Protein AF-A0A7R9AAH6-F1 (afdb_monomer)

Foldseek 3Di:
DDPPPDPLVVVQPQQDQDPDVPCRVVSRCVSSVHDPVNDDQDPVNPPDDDDDPDDDDDDDDDPPCPDPVVVVCVPDCNVVVVVVVPPPPDDDDDDDDDDDDDDDDDDDDDDDDDDDD

Radius of gyration: 37.23 Å; Cα contacts (8 Å, |Δi|>4): 30; chains: 1; bounding box: 74×50×92 Å

Structure (mmCIF, N/CA/C/O backbone):
data_AF-A0A7R9AAH6-F1
#
_entry.id   AF-A0A7R9AAH6-F1
#
loop_
_atom_site.group_PDB
_atom_site.id
_atom_site.type_symbol
_atom_site.label_atom_id
_atom_site.label_alt_id
_atom_site.label_comp_id
_atom_site.label_asym_id
_atom_site.label_entity_id
_atom_site.label_seq_id
_atom_site.pdbx_PDB_ins_code
_atom_site.Cartn_x
_atom_site.Cartn_y
_atom_site.Cartn_z
_atom_site.occupancy
_atom_site.B_iso_or_equiv
_atom_site.auth_seq_id
_atom_site.auth_comp_id
_atom_site.auth_asym_id
_atom_site.auth_atom_id
_atom_site.pdbx_PDB_model_num
ATOM 1 N N . MET A 1 1 ? -33.412 -2.850 8.569 1.00 37.19 1 MET A N 1
ATOM 2 C CA . MET A 1 1 ? -32.598 -1.802 9.216 1.00 37.19 1 MET A CA 1
ATOM 3 C C . MET A 1 1 ? -31.833 -1.099 8.112 1.00 37.19 1 MET A C 1
ATOM 5 O O . MET A 1 1 ? -30.999 -1.729 7.477 1.00 37.19 1 MET A O 1
ATOM 9 N N . LEU A 1 2 ? -32.242 0.121 7.768 1.00 39.84 2 LEU A N 1
ATOM 10 C CA . LEU A 1 2 ? -31.672 0.888 6.661 1.00 39.84 2 LEU A CA 1
ATOM 11 C C . LEU A 1 2 ? -30.335 1.466 7.130 1.00 39.84 2 LEU A C 1
ATOM 13 O O . LEU A 1 2 ? -30.324 2.213 8.102 1.00 39.84 2 LEU A O 1
ATOM 17 N N . ARG A 1 3 ? -29.228 1.097 6.475 1.00 55.78 3 ARG A N 1
ATOM 18 C CA . ARG A 1 3 ? -27.948 1.783 6.660 1.00 55.78 3 ARG A CA 1
ATOM 19 C C . ARG A 1 3 ? -28.058 3.154 6.003 1.00 55.78 3 ARG A C 1
ATOM 21 O O . ARG A 1 3 ? -28.153 3.282 4.788 1.00 55.78 3 ARG A O 1
ATOM 28 N N . ASN A 1 4 ? -28.122 4.175 6.834 1.00 46.94 4 ASN A N 1
ATOM 29 C CA . ASN A 1 4 ? -27.943 5.571 6.481 1.00 46.94 4 ASN A CA 1
ATOM 30 C C . ASN A 1 4 ? -26.448 5.807 6.217 1.00 46.94 4 ASN A C 1
ATOM 32 O O . ASN A 1 4 ? -25.714 6.282 7.080 1.00 46.94 4 ASN A O 1
ATOM 36 N N . GLU A 1 5 ? -26.015 5.422 5.016 1.00 56.59 5 GLU A N 1
ATOM 37 C CA . GLU A 1 5 ? -24.658 5.577 4.478 1.00 56.59 5 GLU A CA 1
ATOM 38 C C . GLU A 1 5 ? -24.363 7.071 4.246 1.00 56.59 5 GLU A C 1
ATOM 40 O O . GLU A 1 5 ? -24.481 7.601 3.140 1.00 56.59 5 GLU A O 1
ATOM 45 N N . THR A 1 6 ? -24.043 7.800 5.314 1.00 55.16 6 THR A N 1
ATOM 46 C CA . THR A 1 6 ? -23.583 9.185 5.186 1.00 55.16 6 THR A CA 1
ATOM 47 C C . THR A 1 6 ? -22.125 9.136 4.739 1.00 55.16 6 THR A C 1
ATOM 49 O O . THR A 1 6 ? -21.255 8.725 5.498 1.00 55.16 6 THR A O 1
ATOM 52 N N . SER A 1 7 ? -21.867 9.512 3.486 1.00 55.72 7 SER A N 1
ATOM 53 C CA . SER A 1 7 ? -20.530 9.559 2.880 1.00 55.72 7 SER A CA 1
ATOM 54 C C . SER A 1 7 ? -19.577 10.454 3.693 1.00 55.72 7 SER A C 1
ATOM 56 O O . SER A 1 7 ? -19.675 11.683 3.655 1.00 55.72 7 SER A O 1
ATOM 58 N N . LEU A 1 8 ? -18.646 9.829 4.424 1.00 59.03 8 LEU A N 1
ATOM 59 C CA . LEU A 1 8 ? -17.646 10.467 5.301 1.00 59.03 8 LEU A CA 1
ATOM 60 C C . LEU A 1 8 ? -16.784 11.505 4.555 1.00 59.03 8 LEU A C 1
ATOM 62 O O . LEU A 1 8 ? -16.478 12.573 5.086 1.00 59.03 8 LEU A O 1
ATOM 66 N N . ASN A 1 9 ? -16.512 11.253 3.270 1.00 55.19 9 ASN A N 1
ATOM 67 C CA . ASN A 1 9 ? -15.697 12.119 2.411 1.00 55.19 9 ASN A CA 1
ATOM 68 C C . ASN A 1 9 ? -16.320 13.499 2.149 1.00 55.19 9 ASN A C 1
ATOM 70 O O . ASN A 1 9 ? -15.615 14.442 1.810 1.00 55.19 9 ASN A O 1
ATOM 74 N N . THR A 1 10 ? -17.639 13.648 2.298 1.00 54.41 10 THR A N 1
ATOM 75 C CA . THR A 1 10 ? -18.327 14.927 2.054 1.00 54.41 10 THR A CA 1
ATOM 76 C C . THR A 1 10 ? -18.354 15.814 3.306 1.00 54.41 10 THR A C 1
ATOM 78 O O . THR A 1 10 ? -18.531 17.026 3.197 1.00 54.41 10 THR A O 1
ATOM 81 N N . GLN A 1 11 ? -18.156 15.223 4.490 1.00 57.66 11 GLN A N 1
ATOM 82 C CA . GLN A 1 11 ? -18.147 15.912 5.787 1.00 57.66 11 GLN A CA 1
ATOM 83 C C . GLN A 1 11 ? -16.765 16.501 6.121 1.00 57.66 11 GLN A C 1
ATOM 85 O O . GLN A 1 11 ? -16.674 17.496 6.837 1.00 57.66 11 GLN A O 1
ATOM 90 N N . GLN A 1 12 ? -15.685 15.925 5.583 1.00 64.12 12 GLN A N 1
ATOM 91 C CA . GLN A 1 12 ? -14.307 16.300 5.911 1.00 64.12 12 GLN A CA 1
ATOM 92 C C . GLN A 1 12 ? -13.624 17.006 4.735 1.00 64.12 12 GLN A C 1
ATOM 94 O O . GLN A 1 12 ? -12.749 16.465 4.068 1.00 64.12 12 GLN A O 1
ATOM 99 N N . GLN A 1 13 ? -14.019 18.259 4.497 1.00 64.56 13 GLN A N 1
ATOM 100 C CA . GLN A 1 13 ? -13.503 19.092 3.397 1.00 64.56 13 GLN A CA 1
ATOM 101 C C . GLN A 1 13 ? -12.002 19.445 3.505 1.00 64.56 13 GLN A C 1
ATOM 103 O O . GLN A 1 13 ? -11.449 20.007 2.565 1.00 64.56 13 GLN A O 1
ATOM 108 N N . ASN A 1 14 ? -11.340 19.095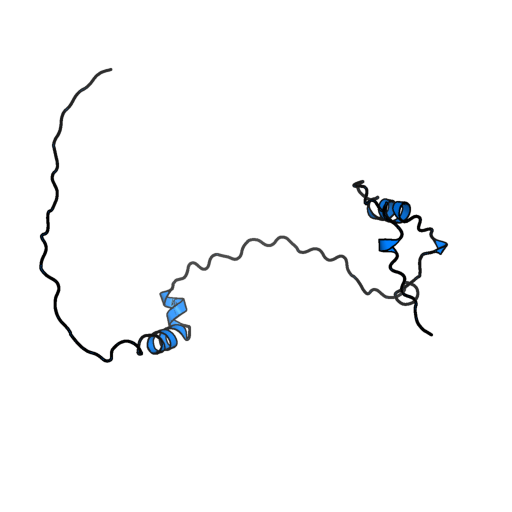 4.616 1.00 72.25 14 ASN A N 1
ATOM 109 C CA . ASN A 1 14 ? -9.943 19.442 4.909 1.00 72.25 14 ASN A CA 1
ATOM 110 C C . ASN A 1 14 ? -8.995 18.228 4.972 1.00 72.25 14 ASN A C 1
ATOM 112 O O . ASN A 1 14 ? -7.849 18.373 5.402 1.00 72.25 14 ASN A O 1
ATOM 116 N N . ALA A 1 15 ? -9.451 17.038 4.566 1.00 79.31 15 ALA A N 1
ATOM 117 C CA . ALA A 1 15 ? -8.592 15.860 4.498 1.00 79.31 15 ALA A CA 1
ATOM 118 C C . ALA A 1 15 ? -7.405 16.123 3.556 1.00 79.31 15 ALA A C 1
ATOM 120 O O . ALA A 1 15 ? -7.585 16.585 2.429 1.00 79.31 15 ALA A O 1
ATOM 121 N N . THR A 1 16 ? -6.188 15.857 4.025 1.00 83.12 16 THR A N 1
ATOM 122 C CA . THR A 1 16 ? -4.949 16.122 3.282 1.00 83.12 16 THR A CA 1
ATOM 123 C C . THR A 1 16 ? -4.064 14.887 3.345 1.00 83.12 16 THR A C 1
ATOM 125 O O . THR A 1 16 ? -3.919 14.287 4.403 1.00 83.12 16 THR A O 1
ATOM 128 N N . MET A 1 17 ? -3.449 14.525 2.221 1.00 88.69 17 MET A N 1
ATOM 129 C CA . MET A 1 17 ? -2.488 13.426 2.139 1.00 88.69 17 MET A CA 1
ATOM 130 C C . MET A 1 17 ? -1.058 14.008 2.127 1.00 88.69 17 MET A C 1
ATOM 132 O O . MET A 1 17 ? -0.629 14.548 1.103 1.00 88.69 17 MET A O 1
ATOM 136 N N . PRO A 1 18 ? -0.328 13.996 3.259 1.00 86.00 18 PRO A N 1
ATOM 137 C CA . PRO A 1 18 ? 1.010 14.569 3.331 1.00 86.00 18 PRO A CA 1
ATOM 138 C C . PRO A 1 18 ? 2.041 13.636 2.686 1.00 86.00 18 PRO A C 1
ATOM 140 O O . PRO A 1 18 ? 2.126 12.458 3.022 1.00 86.00 18 PRO A O 1
ATOM 143 N N . TYR A 1 19 ? 2.890 14.173 1.807 1.00 85.94 19 TYR A N 1
ATOM 144 C CA . TYR A 1 19 ? 3.971 13.406 1.185 1.00 85.94 19 TYR A CA 1
ATOM 145 C C . TYR A 1 19 ? 5.175 13.295 2.130 1.00 85.94 19 TYR A C 1
ATOM 147 O O . TYR A 1 19 ? 6.168 14.017 2.009 1.00 85.94 19 TYR A O 1
ATOM 155 N N . VAL A 1 20 ? 5.056 12.406 3.115 1.00 88.25 20 VAL A N 1
ATOM 156 C CA . VAL A 1 20 ? 6.129 12.044 4.045 1.00 88.25 20 VAL A CA 1
ATOM 157 C C . VAL A 1 20 ? 6.409 10.551 3.878 1.00 88.25 20 VAL A C 1
ATOM 159 O O . VAL A 1 20 ? 5.495 9.742 4.050 1.00 88.25 20 VAL A O 1
ATOM 162 N N . PRO A 1 21 ? 7.650 10.148 3.549 1.00 89.50 21 PRO A N 1
ATOM 163 C CA . PRO A 1 21 ? 7.963 8.748 3.298 1.00 89.50 21 PRO A CA 1
ATOM 164 C C . PRO A 1 21 ? 7.640 7.896 4.530 1.00 89.50 21 PRO A C 1
ATOM 166 O O . PRO A 1 21 ? 8.164 8.143 5.614 1.00 89.50 21 PRO A O 1
ATOM 169 N N . GLY A 1 22 ? 6.774 6.898 4.348 1.00 89.75 22 GLY A N 1
ATOM 170 C CA . GLY A 1 22 ? 6.356 5.970 5.402 1.00 89.75 22 GLY A CA 1
ATOM 171 C C . GLY A 1 22 ? 5.268 6.482 6.352 1.00 89.75 22 GLY A C 1
ATOM 172 O O . GLY A 1 22 ? 4.834 5.708 7.190 1.00 89.75 22 GLY A O 1
ATOM 173 N N . TYR A 1 23 ? 4.810 7.731 6.215 1.00 92.56 23 TYR A N 1
ATOM 174 C CA . TYR A 1 23 ? 3.767 8.323 7.073 1.00 92.56 23 TYR A CA 1
ATOM 175 C C . TYR A 1 23 ? 2.584 8.892 6.281 1.00 92.56 23 TYR A C 1
ATOM 177 O O . TYR A 1 23 ? 1.762 9.624 6.825 1.00 92.56 23 TYR A O 1
ATOM 185 N N . GLU A 1 24 ? 2.500 8.591 4.988 1.00 92.31 24 GLU A N 1
ATOM 186 C CA . GLU A 1 24 ? 1.433 9.088 4.117 1.00 92.31 24 GLU A CA 1
ATOM 187 C C . GLU A 1 24 ? 0.055 8.582 4.572 1.00 92.31 24 GLU A C 1
ATOM 189 O O . GLU A 1 24 ? -0.879 9.371 4.725 1.00 92.31 24 GLU A O 1
ATOM 194 N N . GLU A 1 25 ? -0.044 7.284 4.872 1.00 92.38 25 GLU A N 1
ATOM 195 C CA . GLU A 1 25 ? -1.272 6.639 5.353 1.00 92.38 25 GLU A CA 1
ATOM 196 C C . GLU A 1 25 ? -1.666 7.154 6.746 1.00 92.38 25 GLU A C 1
ATOM 198 O O . GLU A 1 25 ? -2.802 7.580 6.956 1.00 92.38 25 GLU A O 1
ATOM 203 N N . ASP A 1 26 ? -0.709 7.212 7.676 1.00 91.25 26 ASP A N 1
ATOM 204 C CA . ASP A 1 26 ? -0.929 7.738 9.028 1.00 91.25 26 ASP A CA 1
ATOM 205 C C . ASP A 1 26 ? -1.362 9.209 9.007 1.00 91.25 26 ASP A C 1
ATOM 207 O O . ASP A 1 26 ? -2.273 9.612 9.732 1.00 91.25 26 ASP A O 1
ATOM 211 N N . GLY A 1 27 ? -0.725 10.025 8.164 1.00 90.44 27 GLY A N 1
ATOM 212 C CA . GLY A 1 27 ? -1.050 11.438 8.006 1.00 90.44 27 GLY A CA 1
ATOM 213 C C . GLY A 1 27 ? -2.444 11.654 7.420 1.00 90.44 27 GLY A C 1
ATOM 214 O O . GLY A 1 27 ? -3.159 12.557 7.859 1.00 90.44 27 GLY A O 1
ATOM 215 N N . LEU A 1 28 ? -2.864 10.791 6.490 1.00 90.06 28 LEU A N 1
ATOM 216 C CA . LEU A 1 28 ? -4.229 10.789 5.976 1.00 90.06 28 LEU A CA 1
ATOM 217 C C . LEU A 1 28 ? -5.234 10.487 7.095 1.00 90.06 28 LEU A C 1
ATOM 219 O O . LEU A 1 28 ? -6.158 11.275 7.292 1.00 90.06 28 LEU A O 1
ATOM 223 N N . LEU A 1 29 ? -5.041 9.403 7.854 1.00 90.38 29 LEU A N 1
ATOM 224 C CA . LEU A 1 29 ? -5.945 9.016 8.948 1.00 90.38 29 LEU A CA 1
ATOM 225 C C . LEU A 1 29 ? -6.049 10.105 10.027 1.00 90.38 29 LEU A C 1
ATOM 227 O O . LEU A 1 29 ? -7.148 10.411 10.494 1.00 90.38 29 LEU A O 1
ATOM 231 N N . GLN A 1 30 ? -4.928 10.751 10.361 1.00 89.38 30 GLN A N 1
ATOM 232 C CA . GLN A 1 30 ? -4.906 11.897 11.273 1.00 89.38 30 GLN A CA 1
ATOM 233 C C . GLN A 1 30 ? -5.677 13.098 10.711 1.00 89.38 30 GLN A C 1
ATOM 235 O O . GLN A 1 30 ? -6.418 13.743 11.450 1.00 89.38 30 GLN A O 1
ATOM 240 N N . SER A 1 31 ? -5.561 13.386 9.409 1.00 88.50 31 SER A N 1
ATOM 241 C CA . SER A 1 31 ? -6.308 14.482 8.769 1.00 88.50 31 SER A CA 1
ATOM 242 C C . SER A 1 31 ? -7.824 14.248 8.745 1.00 88.50 31 SER A C 1
ATOM 244 O O . SER A 1 31 ? -8.600 15.204 8.737 1.00 88.50 31 SER A O 1
ATOM 246 N N . LEU A 1 32 ? -8.242 12.978 8.779 1.00 88.44 32 LEU A N 1
ATOM 247 C CA . LEU A 1 32 ? -9.637 12.552 8.874 1.00 88.44 32 LEU A CA 1
ATOM 248 C C . LEU A 1 32 ? -10.146 12.527 10.329 1.00 88.44 32 LEU A C 1
ATOM 250 O O . LEU A 1 32 ? -11.285 12.136 10.573 1.00 88.44 32 LEU A O 1
ATOM 254 N N . ASN A 1 33 ? -9.336 12.939 11.314 1.00 87.88 33 ASN A N 1
ATOM 255 C CA . ASN A 1 33 ? -9.662 12.875 12.745 1.00 87.88 33 ASN A CA 1
ATOM 256 C C . ASN A 1 33 ? -10.149 11.482 13.205 1.00 87.88 33 ASN A C 1
ATOM 258 O O . ASN A 1 33 ? -10.980 11.390 14.108 1.00 87.88 33 ASN A O 1
ATOM 262 N N . ILE A 1 34 ? -9.658 10.406 12.580 1.00 89.00 34 ILE A N 1
ATOM 263 C CA . ILE A 1 34 ? -10.008 9.025 12.933 1.00 89.00 34 ILE A CA 1
ATOM 264 C C . ILE A 1 34 ? -9.123 8.585 14.099 1.00 89.00 34 ILE A C 1
ATOM 266 O O . ILE A 1 34 ? -7.898 8.707 14.045 1.00 89.00 34 ILE A O 1
ATOM 270 N N . THR A 1 35 ? -9.734 8.053 15.155 1.00 90.50 35 THR A N 1
ATOM 271 C CA . THR A 1 35 ? -9.014 7.434 16.271 1.00 90.50 35 THR A CA 1
ATOM 272 C C . THR A 1 35 ? -9.052 5.912 16.165 1.00 90.50 35 THR A C 1
ATOM 274 O O . THR A 1 35 ? -9.864 5.341 15.443 1.00 90.50 35 THR A O 1
ATOM 277 N N . TYR A 1 36 ? -8.189 5.221 16.914 1.00 90.19 36 TYR A N 1
ATOM 278 C CA . TYR A 1 36 ? -8.139 3.752 16.900 1.00 90.19 36 TYR A CA 1
ATOM 279 C C . TYR A 1 36 ? -9.483 3.092 17.256 1.00 90.19 36 TYR A C 1
ATOM 281 O O . TYR A 1 36 ? -9.773 1.998 16.792 1.00 90.19 36 TYR A O 1
ATOM 289 N N . GLN A 1 37 ? -10.313 3.765 18.060 1.00 92.44 37 GLN A N 1
ATOM 290 C CA . GLN A 1 37 ? -11.626 3.257 18.467 1.00 92.44 37 GLN A CA 1
ATOM 291 C C . GLN A 1 37 ? -12.674 3.334 17.350 1.00 92.44 37 GLN A C 1
ATOM 293 O O . GLN A 1 37 ? -13.693 2.654 17.429 1.00 92.44 37 GLN A O 1
ATOM 298 N N . ASP A 1 38 ? -12.424 4.142 16.319 1.00 90.88 38 ASP A N 1
ATOM 299 C CA . ASP A 1 38 ? -13.327 4.321 15.182 1.00 90.88 38 ASP A CA 1
ATOM 300 C C . ASP A 1 38 ? -13.054 3.298 14.060 1.00 90.88 38 A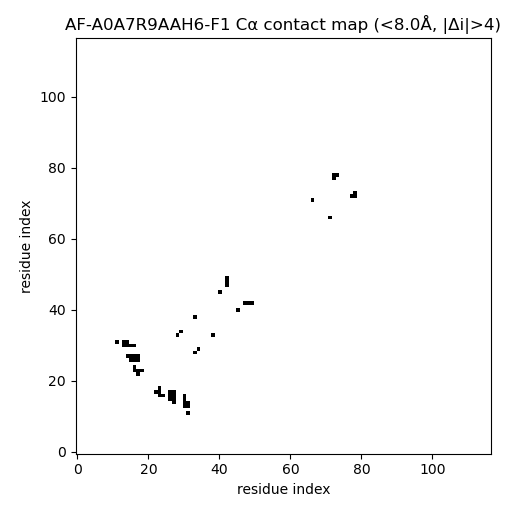SP A C 1
ATOM 302 O O . ASP A 1 38 ? -13.800 3.233 13.083 1.00 90.88 38 ASP A O 1
ATOM 306 N N . ILE A 1 39 ? -11.978 2.507 14.177 1.00 92.62 39 ILE A N 1
ATOM 307 C CA . ILE A 1 39 ? -11.576 1.515 13.175 1.00 92.62 39 ILE A CA 1
ATOM 308 C C . ILE A 1 39 ? -12.407 0.243 13.353 1.00 92.62 39 ILE A C 1
ATOM 310 O O . ILE A 1 39 ? -12.317 -0.443 14.371 1.00 92.62 39 ILE A O 1
ATOM 314 N N . GLU A 1 40 ? -13.174 -0.111 12.325 1.00 94.00 40 GLU A N 1
ATOM 315 C CA . GLU A 1 40 ? -13.924 -1.365 12.281 1.00 94.00 40 GLU A CA 1
ATOM 316 C C . GLU A 1 40 ? -13.021 -2.513 11.784 1.00 94.00 40 GLU A C 1
ATOM 318 O O . GLU A 1 40 ? -12.516 -2.447 10.656 1.00 94.00 40 GLU A O 1
ATOM 323 N N . PRO A 1 41 ? -12.798 -3.577 12.582 1.00 93.50 41 PRO A N 1
ATOM 324 C CA . PRO A 1 41 ? -12.066 -4.744 12.117 1.00 93.50 41 PRO A CA 1
ATOM 325 C C . PRO A 1 41 ? -12.915 -5.513 11.101 1.00 93.50 41 PRO A C 1
ATOM 327 O O . PRO A 1 41 ? -13.953 -6.089 11.416 1.00 93.50 41 PRO A O 1
ATOM 330 N N . LEU A 1 42 ? -12.454 -5.527 9.854 1.00 92.94 42 LEU A N 1
ATOM 331 C CA . LEU A 1 42 ? -13.050 -6.310 8.776 1.00 92.94 42 LEU A CA 1
ATOM 332 C C . LEU A 1 42 ? -12.237 -7.591 8.538 1.00 92.94 42 LEU A C 1
ATOM 334 O O . LEU A 1 42 ? -11.271 -7.885 9.238 1.00 92.94 42 LEU A O 1
ATOM 338 N N . ALA A 1 43 ? -12.632 -8.376 7.537 1.00 93.56 43 ALA A N 1
ATOM 339 C CA . ALA A 1 43 ? -11.957 -9.622 7.171 1.00 93.56 43 ALA A CA 1
ATOM 340 C C . ALA A 1 43 ? -11.920 -10.701 8.265 1.00 93.56 43 ALA A C 1
ATOM 342 O O . ALA A 1 43 ? -10.887 -11.331 8.495 1.00 93.56 43 ALA A O 1
ATOM 343 N N . ASP A 1 44 ? -13.086 -10.933 8.883 1.00 93.31 44 ASP A N 1
ATOM 344 C CA . ASP A 1 44 ? -13.274 -11.871 9.995 1.00 93.31 44 ASP A CA 1
ATOM 345 C C . ASP A 1 44 ? -12.267 -11.583 11.119 1.00 93.31 44 ASP A C 1
ATOM 347 O O . ASP A 1 44 ? -11.354 -12.370 11.357 1.00 93.31 44 ASP A O 1
ATOM 351 N N . ASP A 1 45 ? -12.388 -10.411 11.749 1.00 94.38 45 ASP A N 1
ATOM 352 C CA . ASP A 1 45 ? -11.479 -9.915 12.794 1.00 94.38 45 ASP A CA 1
ATOM 353 C C . ASP A 1 45 ? -9.998 -9.899 12.368 1.00 94.38 45 ASP A C 1
ATOM 355 O O . ASP A 1 45 ? -9.105 -10.305 13.113 1.00 94.38 45 ASP A O 1
ATOM 359 N N . CYS A 1 46 ? -9.728 -9.452 11.137 1.00 94.44 46 CYS A N 1
ATOM 360 C CA . CYS A 1 46 ? -8.392 -9.412 10.535 1.00 94.44 46 CYS A CA 1
ATOM 361 C C . CYS A 1 46 ? -7.691 -10.788 10.455 1.00 94.44 46 CYS A C 1
ATOM 363 O O . CYS A 1 46 ? -6.464 -10.851 10.356 1.00 94.44 46 CYS A O 1
ATOM 365 N N . THR A 1 47 ? -8.443 -11.897 10.486 1.00 97.19 47 THR A N 1
ATOM 366 C CA . THR A 1 47 ? -7.876 -13.258 10.413 1.00 97.19 47 THR A CA 1
ATOM 367 C C . THR A 1 47 ? -7.720 -13.777 8.987 1.00 97.19 47 THR A C 1
ATOM 369 O O . THR A 1 47 ? -6.917 -14.683 8.746 1.00 97.19 47 THR A O 1
ATOM 372 N N . LYS A 1 48 ? -8.465 -13.220 8.025 1.00 96.38 48 LYS A N 1
ATOM 373 C CA . LYS A 1 48 ? -8.406 -13.624 6.614 1.00 96.38 48 LYS A CA 1
ATOM 374 C C . LYS A 1 48 ? -7.722 -12.571 5.750 1.00 96.38 48 LYS A C 1
ATOM 376 O O . LYS A 1 48 ? -7.865 -11.372 5.956 1.00 96.38 48 LYS A O 1
ATOM 381 N N . ILE A 1 49 ? -7.007 -13.043 4.730 1.00 96.12 49 ILE A N 1
ATOM 382 C CA . ILE A 1 49 ? -6.307 -12.195 3.760 1.00 96.12 49 ILE A CA 1
ATOM 383 C C . ILE A 1 49 ? -7.159 -12.096 2.494 1.00 96.12 49 ILE A C 1
ATOM 385 O O . ILE A 1 49 ? -7.374 -13.099 1.814 1.00 96.12 49 ILE A O 1
ATOM 389 N N . TYR A 1 50 ? -7.622 -10.886 2.174 1.00 96.31 50 TYR A N 1
ATOM 390 C CA . TYR A 1 50 ? -8.395 -10.607 0.954 1.00 96.31 50 TYR A CA 1
ATOM 391 C C . TYR A 1 50 ? -7.643 -9.773 -0.087 1.00 96.31 50 TYR A C 1
ATOM 393 O O . TYR A 1 50 ? -8.066 -9.715 -1.239 1.00 96.31 50 TYR A O 1
ATOM 401 N N . VAL A 1 51 ? -6.542 -9.127 0.302 1.00 96.81 51 VAL A N 1
ATOM 402 C CA . VAL A 1 51 ? -5.777 -8.218 -0.559 1.00 96.81 51 VAL A CA 1
ATOM 403 C C . VAL A 1 51 ? -4.291 -8.537 -0.446 1.00 96.81 51 VAL A C 1
ATOM 405 O O . VAL A 1 51 ? -3.790 -8.836 0.637 1.00 96.81 51 VAL A O 1
ATOM 408 N N . TRP A 1 52 ? -3.583 -8.444 -1.572 1.00 96.19 52 TRP A N 1
ATOM 409 C CA . TRP A 1 52 ? -2.136 -8.609 -1.658 1.00 96.19 52 TRP A CA 1
ATOM 410 C C . TRP A 1 52 ? -1.507 -7.370 -2.280 1.00 96.19 52 TRP A C 1
ATOM 412 O O . TRP A 1 52 ? -1.965 -6.880 -3.311 1.00 96.19 52 TRP A O 1
ATOM 422 N N . HIS A 1 53 ? -0.402 -6.912 -1.700 1.00 96.31 53 HIS A N 1
ATOM 423 C CA . HIS A 1 53 ? 0.422 -5.873 -2.301 1.00 96.31 53 HIS A CA 1
ATOM 424 C C . HIS A 1 53 ? 1.374 -6.497 -3.338 1.00 96.31 53 HIS A C 1
ATOM 426 O O . HIS A 1 53 ? 2.539 -6.785 -3.058 1.00 96.31 53 HIS A O 1
ATOM 432 N N . THR A 1 54 ? 0.873 -6.756 -4.546 1.00 96.31 54 THR A N 1
ATOM 433 C CA . THR A 1 54 ? 1.674 -7.331 -5.638 1.00 96.31 54 THR A CA 1
ATOM 434 C C . THR A 1 54 ? 2.428 -6.257 -6.411 1.00 96.31 54 THR A C 1
ATOM 436 O O . THR A 1 54 ? 1.889 -5.188 -6.689 1.00 96.31 54 THR A O 1
ATOM 439 N N . ARG A 1 55 ? 3.654 -6.563 -6.836 1.00 96.12 55 ARG A N 1
ATOM 440 C CA . ARG A 1 55 ? 4.450 -5.705 -7.717 1.00 96.12 55 ARG A CA 1
ATOM 441 C C . ARG A 1 55 ? 4.766 -6.448 -9.008 1.00 96.12 55 ARG A C 1
ATOM 443 O O . ARG A 1 55 ? 5.257 -7.570 -8.962 1.00 96.12 55 ARG A O 1
ATOM 450 N N . THR A 1 56 ? 4.540 -5.801 -10.145 1.00 94.75 56 THR A N 1
ATOM 451 C CA . THR A 1 56 ? 4.957 -6.329 -11.448 1.00 94.75 56 THR A CA 1
ATOM 452 C C . THR A 1 56 ? 6.463 -6.172 -11.623 1.00 94.75 56 THR A C 1
ATOM 454 O O . THR A 1 56 ? 7.028 -5.107 -11.349 1.00 94.75 56 THR A O 1
ATOM 457 N N . GLU A 1 57 ? 7.120 -7.221 -12.104 1.00 94.12 57 GLU A N 1
ATOM 458 C CA . GLU A 1 57 ? 8.529 -7.152 -12.474 1.00 94.12 57 GLU A CA 1
ATOM 459 C C . GLU A 1 57 ? 8.713 -6.452 -13.821 1.00 94.12 57 GLU A C 1
ATOM 461 O O . GLU A 1 57 ? 7.910 -6.584 -14.747 1.00 94.12 57 GLU A O 1
ATOM 466 N N . LYS A 1 58 ? 9.799 -5.687 -13.945 1.00 93.62 58 LYS A N 1
ATOM 467 C CA . LYS A 1 58 ? 10.138 -5.030 -15.205 1.00 93.62 58 LYS A CA 1
ATOM 468 C C . LYS A 1 58 ? 10.689 -6.072 -16.177 1.00 93.62 58 LYS A C 1
ATOM 470 O O . LYS A 1 58 ? 11.843 -6.473 -16.059 1.00 93.62 58 LYS A O 1
ATOM 475 N N . VAL A 1 59 ? 9.881 -6.455 -17.160 1.00 92.25 59 VAL A N 1
ATOM 476 C CA . VAL A 1 59 ? 10.307 -7.329 -18.260 1.00 92.25 59 VAL A CA 1
ATOM 477 C C . VAL A 1 59 ? 10.905 -6.516 -19.416 1.00 92.25 59 VAL A C 1
ATOM 479 O O . VAL A 1 59 ? 10.497 -5.369 -19.638 1.00 92.25 59 VAL A O 1
ATOM 482 N N . PRO A 1 60 ? 11.892 -7.062 -20.153 1.00 89.12 60 PRO A N 1
ATOM 483 C CA . PRO A 1 60 ? 12.364 -6.441 -21.385 1.00 89.12 60 PRO A CA 1
ATOM 484 C C . PRO A 1 60 ? 11.222 -6.356 -22.413 1.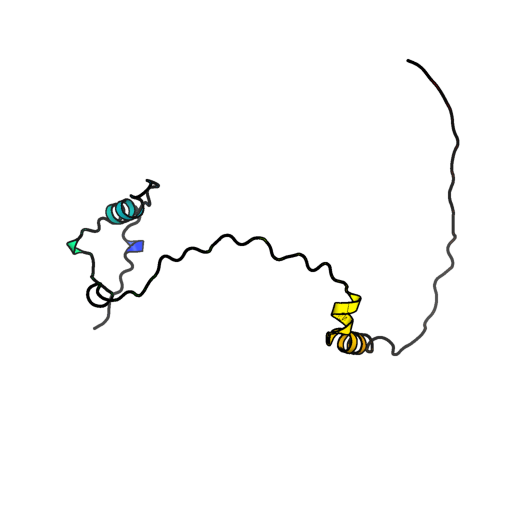00 89.12 60 PRO A C 1
ATOM 486 O O . PRO A 1 60 ? 10.279 -7.149 -22.355 1.00 89.12 60 PRO A O 1
ATOM 489 N N . PRO A 1 61 ? 11.287 -5.402 -23.360 1.00 85.88 61 PRO A N 1
ATOM 490 C CA . PRO A 1 61 ? 10.288 -5.306 -24.415 1.00 85.88 61 PRO A CA 1
ATOM 491 C C . PRO A 1 61 ? 10.234 -6.611 -25.213 1.00 85.88 61 PRO A C 1
ATOM 493 O O . PRO A 1 61 ? 11.257 -7.280 -25.389 1.00 85.88 61 PRO A O 1
ATOM 496 N N . ALA A 1 62 ? 9.044 -6.949 -25.713 1.00 84.00 62 ALA A N 1
ATOM 497 C CA . ALA A 1 62 ? 8.871 -8.112 -26.571 1.00 84.00 62 ALA A CA 1
ATOM 498 C C . ALA A 1 62 ? 9.873 -8.057 -27.740 1.00 84.00 62 ALA A C 1
ATOM 500 O O . ALA A 1 62 ? 10.101 -6.972 -28.298 1.00 84.00 62 ALA A O 1
ATOM 501 N N . PRO A 1 63 ? 10.489 -9.195 -28.113 1.00 82.94 63 PRO A N 1
ATOM 502 C CA . PRO A 1 63 ? 11.357 -9.232 -29.275 1.00 82.94 63 PRO A CA 1
ATOM 503 C C . PRO A 1 63 ? 10.568 -8.729 -30.481 1.00 82.94 63 PRO A C 1
ATOM 505 O O . PRO A 1 63 ? 9.428 -9.138 -30.713 1.00 82.94 63 PRO A O 1
ATOM 508 N N . ARG A 1 64 ? 11.168 -7.816 -31.248 1.00 77.50 64 ARG A N 1
ATOM 509 C CA . ARG A 1 64 ? 10.592 -7.416 -32.530 1.00 77.50 64 ARG A CA 1
ATOM 510 C C . ARG A 1 64 ? 10.570 -8.664 -33.398 1.00 77.50 64 ARG A C 1
ATOM 512 O O . ARG A 1 64 ? 11.630 -9.219 -33.680 1.00 77.50 64 ARG A O 1
ATOM 519 N N . ILE A 1 65 ? 9.382 -9.106 -33.800 1.00 74.88 65 ILE A N 1
ATOM 520 C CA . ILE A 1 65 ? 9.262 -10.098 -34.863 1.00 74.88 65 ILE A CA 1
ATOM 521 C C . ILE A 1 65 ? 9.846 -9.408 -36.095 1.00 74.88 65 ILE A C 1
ATOM 523 O O . ILE A 1 65 ? 9.232 -8.496 -36.645 1.00 74.88 65 ILE A O 1
ATOM 527 N N . HIS A 1 66 ? 11.073 -9.766 -36.475 1.00 63.25 66 HIS A N 1
ATOM 528 C CA . HIS A 1 66 ? 11.567 -9.451 -37.805 1.00 63.25 66 HIS A CA 1
ATOM 529 C C . HIS A 1 66 ? 10.766 -10.369 -38.717 1.00 63.25 66 HIS A C 1
ATOM 531 O O . HIS A 1 66 ? 11.058 -11.554 -38.842 1.00 63.25 66 HIS A O 1
ATOM 537 N N . THR A 1 67 ? 9.631 -9.868 -39.184 1.00 60.88 67 THR A N 1
ATOM 538 C CA . THR A 1 67 ? 8.696 -10.640 -39.980 1.00 60.88 67 THR A CA 1
ATOM 539 C C . THR A 1 67 ? 9.386 -10.990 -41.285 1.00 60.88 67 THR A C 1
ATOM 541 O O . THR A 1 67 ? 9.491 -10.166 -42.193 1.00 60.88 67 THR A O 1
ATOM 544 N N . ASP A 1 68 ? 9.800 -12.246 -41.402 1.00 67.12 68 ASP A N 1
ATOM 545 C CA . ASP A 1 68 ? 9.721 -12.944 -42.674 1.00 67.12 68 ASP A CA 1
ATOM 546 C C . ASP A 1 68 ? 8.229 -12.987 -43.019 1.00 67.12 68 ASP A C 1
ATOM 548 O O . ASP A 1 68 ? 7.535 -13.959 -42.713 1.00 67.12 68 ASP A O 1
ATOM 552 N N . TYR A 1 69 ? 7.707 -11.873 -43.546 1.00 64.81 69 TYR A N 1
ATOM 553 C CA . TYR A 1 69 ? 6.293 -11.715 -43.877 1.00 64.81 69 TYR A CA 1
ATOM 554 C C . TYR A 1 69 ? 5.828 -12.906 -44.716 1.00 64.81 69 TYR A C 1
ATOM 556 O O . TYR A 1 69 ? 4.798 -13.489 -44.421 1.00 64.81 69 TYR A O 1
ATOM 564 N N . GLU A 1 70 ? 6.669 -13.368 -45.639 1.00 66.31 70 GLU A N 1
ATOM 565 C CA . GLU A 1 70 ? 6.461 -14.574 -46.443 1.00 66.31 70 GLU A CA 1
ATOM 566 C C . GLU A 1 70 ? 6.177 -15.837 -45.614 1.00 66.31 70 GLU A C 1
ATOM 568 O O . GLU A 1 70 ? 5.245 -16.582 -45.909 1.00 66.31 70 GLU A O 1
ATOM 573 N N . ASN A 1 71 ? 6.935 -16.082 -44.541 1.00 68.44 71 ASN A N 1
ATOM 574 C CA . ASN A 1 71 ? 6.740 -17.263 -43.698 1.00 68.44 71 ASN A CA 1
ATOM 575 C C . ASN A 1 71 ? 5.481 -17.139 -42.831 1.00 68.44 71 ASN A C 1
ATOM 577 O O . ASN A 1 71 ? 4.789 -18.137 -42.641 1.00 68.44 71 ASN A O 1
ATOM 581 N N . LEU A 1 72 ? 5.177 -15.931 -42.343 1.00 66.94 72 LEU A N 1
ATOM 582 C CA . LEU A 1 72 ? 4.011 -15.648 -41.497 1.00 66.94 72 LEU A CA 1
ATOM 583 C C . LEU A 1 72 ? 2.694 -15.626 -42.295 1.00 66.94 72 LEU A C 1
ATOM 585 O O . LEU A 1 72 ? 1.637 -16.020 -41.806 1.00 66.94 72 LEU A O 1
ATOM 589 N N . LEU A 1 73 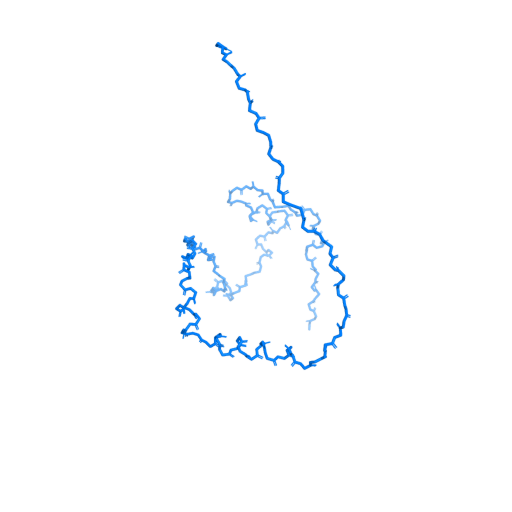? 2.756 -15.182 -43.548 1.00 67.12 73 LEU A N 1
ATOM 590 C CA . LEU A 1 73 ? 1.650 -15.250 -44.495 1.00 67.12 73 LEU A CA 1
ATOM 591 C C . LEU A 1 73 ? 1.404 -16.708 -44.883 1.00 67.12 73 LEU A C 1
ATOM 593 O O . LEU A 1 73 ? 0.284 -17.192 -44.781 1.00 67.12 73 LEU A O 1
ATOM 597 N N . ARG A 1 74 ? 2.457 -17.454 -45.231 1.00 68.44 74 ARG A N 1
ATOM 598 C CA . ARG A 1 74 ? 2.334 -18.839 -45.705 1.00 68.44 74 ARG A CA 1
ATOM 599 C C . ARG A 1 74 ? 1.842 -19.828 -44.647 1.00 68.44 74 ARG A C 1
ATOM 601 O O . ARG A 1 74 ? 1.239 -20.835 -45.009 1.00 68.44 74 ARG A O 1
ATOM 608 N N . ASN A 1 75 ? 2.117 -19.583 -43.367 1.00 73.50 75 ASN A N 1
ATOM 609 C CA . ASN A 1 75 ? 1.681 -20.453 -42.270 1.00 73.50 75 ASN A CA 1
ATOM 610 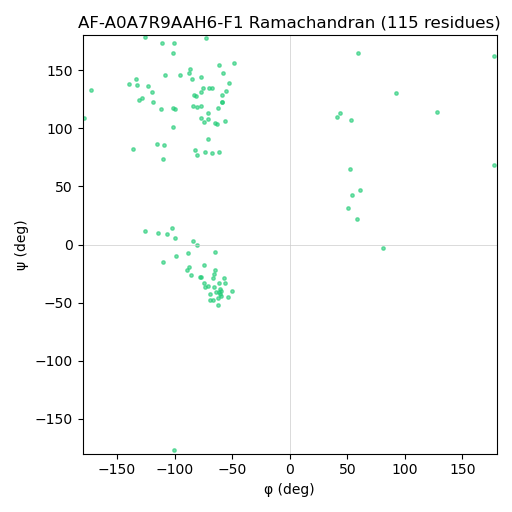C C . ASN A 1 75 ? 0.425 -19.952 -41.539 1.00 73.50 75 ASN A C 1
ATOM 612 O O . ASN A 1 75 ? 0.019 -2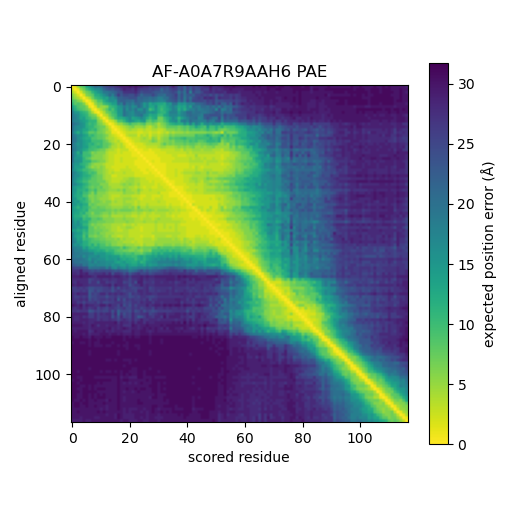0.563 -40.549 1.00 73.50 75 ASN A O 1
ATOM 616 N N . SER A 1 76 ? -0.196 -18.876 -42.023 1.00 75.69 76 SER A N 1
ATOM 617 C CA . SER A 1 76 ? -1.467 -18.380 -41.510 1.00 75.69 76 SER A CA 1
ATOM 618 C C . SER A 1 76 ? -2.587 -18.577 -42.529 1.00 75.69 76 SER A C 1
ATOM 620 O O . SER A 1 76 ? -2.394 -18.989 -43.670 1.00 75.69 76 SER A O 1
ATOM 622 N N . ASN A 1 77 ? -3.801 -18.283 -42.091 1.00 78.50 77 ASN A N 1
ATOM 623 C CA . ASN A 1 77 ? -4.994 -18.221 -42.924 1.00 78.50 77 ASN A CA 1
ATOM 624 C C . ASN A 1 77 ? -5.121 -16.893 -43.696 1.00 78.50 77 ASN A C 1
ATOM 626 O O . ASN A 1 77 ? -6.086 -16.721 -44.439 1.00 78.50 77 ASN A O 1
ATOM 630 N N . LEU A 1 78 ? -4.181 -15.956 -43.532 1.00 79.62 78 LEU A N 1
ATOM 631 C CA . LEU A 1 78 ? -4.256 -14.627 -44.140 1.00 79.62 78 LEU A CA 1
ATOM 632 C C . LEU A 1 78 ? -4.290 -14.644 -45.683 1.00 79.62 78 LEU A C 1
ATOM 634 O O . LEU A 1 78 ? -5.112 -13.914 -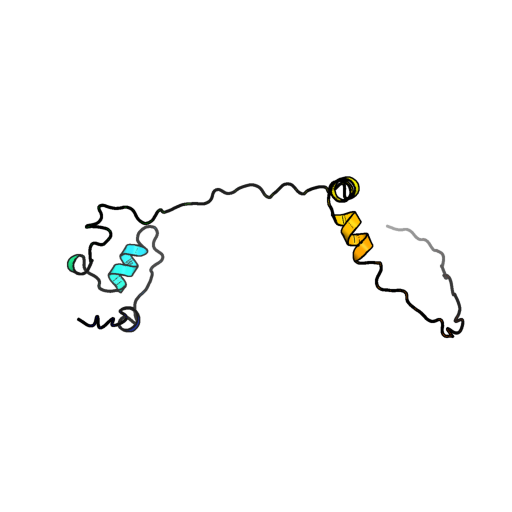46.229 1.00 79.62 78 LEU A O 1
ATOM 638 N N . PRO A 1 79 ? -3.518 -15.490 -46.403 1.00 77.19 79 PRO A N 1
ATOM 639 C CA . PRO A 1 79 ? -3.552 -15.519 -47.872 1.00 77.19 79 PRO A CA 1
ATOM 640 C C . PRO A 1 79 ? -4.929 -15.889 -48.438 1.00 77.19 79 PRO A C 1
ATOM 642 O O . PRO A 1 79 ? -5.347 -15.415 -49.495 1.00 77.19 79 PRO A O 1
ATOM 645 N N . PHE A 1 80 ? -5.660 -16.740 -47.714 1.00 79.25 80 PHE A N 1
ATOM 646 C CA . PHE A 1 80 ? -7.016 -17.129 -48.087 1.00 79.25 80 PHE A CA 1
ATOM 647 C C . PHE A 1 80 ? -7.993 -15.958 -47.920 1.00 79.25 80 PHE A C 1
ATOM 649 O O . PHE A 1 80 ? -8.814 -15.698 -48.796 1.00 79.25 80 PHE A O 1
ATOM 656 N N . LEU A 1 81 ? -7.864 -15.215 -46.819 1.00 75.62 81 LEU A N 1
ATOM 657 C CA . LEU A 1 81 ? -8.703 -14.052 -46.537 1.00 75.62 81 LEU A CA 1
ATOM 658 C C . LEU A 1 81 ? -8.390 -12.870 -47.461 1.00 75.62 81 LEU A C 1
ATOM 660 O O . LEU A 1 81 ? -9.312 -12.173 -47.864 1.00 75.62 81 LEU A O 1
ATOM 664 N N . GLU A 1 82 ? -7.126 -12.674 -47.838 1.00 72.56 82 GLU A N 1
ATOM 665 C CA . GLU A 1 82 ? -6.707 -11.660 -48.812 1.00 72.56 82 GLU A CA 1
ATOM 666 C C . GLU A 1 82 ? -7.389 -11.889 -50.167 1.00 72.56 82 GLU A C 1
ATOM 668 O O . GLU A 1 82 ? -7.978 -10.975 -50.734 1.00 72.56 82 GLU A O 1
ATOM 673 N N . THR A 1 83 ? -7.435 -13.140 -50.630 1.00 73.25 83 THR A N 1
ATOM 674 C CA . THR A 1 83 ? -8.149 -13.497 -51.868 1.00 73.25 83 THR A CA 1
ATOM 675 C C . THR A 1 83 ? -9.646 -13.182 -51.777 1.00 73.25 83 THR A C 1
ATOM 677 O O . THR A 1 83 ? -10.247 -12.731 -52.747 1.00 73.25 83 THR A O 1
ATOM 680 N N . GLN A 1 84 ? -10.256 -13.400 -50.611 1.00 75.88 84 GLN A N 1
ATOM 681 C CA . GLN A 1 84 ? -11.686 -13.178 -50.406 1.00 75.88 84 GLN A CA 1
ATOM 682 C C . GLN A 1 84 ? -12.049 -11.696 -50.231 1.00 75.88 84 GLN A C 1
ATOM 684 O O . GLN A 1 84 ? -13.148 -11.294 -50.595 1.00 75.88 84 GLN A O 1
ATOM 689 N N . LEU A 1 85 ? -11.123 -10.885 -49.714 1.00 77.00 85 LEU A N 1
ATOM 690 C CA . LEU A 1 85 ? -11.269 -9.435 -49.570 1.00 77.00 85 LEU A CA 1
ATOM 691 C C . LEU A 1 85 ? -11.077 -8.675 -50.893 1.00 77.00 85 LEU A C 1
ATOM 693 O O . LEU A 1 85 ? -11.657 -7.609 -51.054 1.00 77.00 85 LEU A O 1
ATOM 697 N N . PHE A 1 86 ? -10.289 -9.203 -51.836 1.00 67.31 86 PHE A N 1
ATOM 698 C CA . PHE A 1 86 ? -9.930 -8.514 -53.087 1.00 67.31 86 PHE A CA 1
ATOM 699 C C . PHE A 1 86 ? -10.700 -8.986 -54.337 1.00 67.31 86 PHE A C 1
ATOM 701 O O . PHE A 1 86 ? -10.309 -8.655 -55.455 1.00 67.31 86 PHE A O 1
ATOM 708 N N . LEU A 1 87 ? -11.801 -9.730 -54.178 1.00 63.72 87 LEU A N 1
ATOM 709 C CA . LEU A 1 87 ? -12.645 -10.200 -55.292 1.00 63.72 87 LEU A CA 1
ATOM 710 C C . LEU A 1 87 ? -14.000 -9.481 -55.434 1.00 63.72 87 LEU A C 1
ATOM 712 O O . LEU A 1 87 ? -14.804 -9.902 -56.261 1.00 63.72 87 LEU A O 1
ATOM 716 N N . GLU A 1 88 ? -14.261 -8.396 -54.695 1.00 62.34 88 GLU A N 1
ATOM 717 C CA . GLU A 1 88 ? -15.523 -7.636 -54.828 1.00 62.34 88 GLU A CA 1
ATOM 718 C C . GLU A 1 88 ? -15.445 -6.371 -55.699 1.00 62.34 88 GLU A C 1
ATOM 720 O O . GLU A 1 88 ? -16.485 -5.862 -56.107 1.00 62.34 88 GLU A O 1
ATOM 725 N N . ASP A 1 89 ? -14.261 -5.914 -56.107 1.00 63.84 89 ASP A N 1
ATOM 726 C CA . ASP A 1 89 ? -14.140 -4.765 -57.010 1.00 63.84 89 ASP A CA 1
ATOM 727 C C . ASP A 1 89 ? -13.681 -5.225 -58.397 1.00 63.84 89 ASP A C 1
ATOM 729 O O . ASP A 1 89 ? -12.481 -5.233 -58.655 1.00 63.84 89 ASP A O 1
ATOM 733 N N . LEU A 1 90 ? -14.609 -5.633 -59.276 1.00 61.59 90 LEU A N 1
ATOM 734 C CA . LEU A 1 90 ? -14.534 -5.456 -60.745 1.00 61.59 90 LEU A CA 1
ATOM 735 C C . LEU A 1 90 ? -15.741 -6.098 -61.470 1.00 61.59 90 LEU A C 1
ATOM 737 O O . LEU A 1 90 ? -15.595 -7.027 -62.261 1.00 61.59 90 LEU A O 1
ATOM 741 N N . GLU A 1 91 ? -16.938 -5.532 -61.297 1.00 51.59 91 GLU A N 1
ATOM 742 C CA . GLU A 1 91 ? -17.978 -5.572 -62.340 1.00 51.59 91 GLU A CA 1
ATOM 743 C C . GLU A 1 91 ? -18.284 -4.147 -62.845 1.00 51.59 91 GLU A C 1
ATOM 745 O O . GLU A 1 91 ? -19.212 -3.500 -62.379 1.00 51.59 91 GLU A O 1
ATOM 750 N N . ALA A 1 92 ? -17.471 -3.724 -63.834 1.00 54.78 92 ALA A N 1
ATOM 751 C CA . ALA A 1 92 ? -17.754 -2.849 -64.999 1.00 54.78 92 ALA A CA 1
ATOM 752 C C . ALA A 1 92 ? -18.285 -1.397 -64.794 1.00 54.78 92 ALA A C 1
ATOM 754 O O . ALA A 1 92 ? -18.796 -1.078 -63.729 1.00 54.78 92 ALA A O 1
ATOM 755 N N . PRO A 1 93 ? -18.264 -0.494 -65.814 1.00 50.62 93 PRO A N 1
ATOM 756 C CA . PRO A 1 93 ? -17.791 -0.596 -67.209 1.00 50.62 93 PRO A CA 1
ATOM 757 C C . PRO A 1 93 ? -16.766 0.501 -67.623 1.00 50.62 93 PRO A C 1
ATOM 759 O O . PRO A 1 93 ? -16.426 1.376 -66.827 1.00 50.62 93 PRO A O 1
ATOM 762 N N . PRO A 1 94 ? -16.251 0.461 -68.873 1.00 59.84 94 PRO A N 1
ATOM 763 C CA . PRO A 1 94 ? -15.299 1.439 -69.389 1.00 59.84 94 PRO A CA 1
ATOM 764 C C . PRO A 1 94 ? -16.027 2.704 -69.851 1.00 59.84 94 PRO A C 1
ATOM 766 O O . PRO A 1 94 ? -16.931 2.613 -70.678 1.00 59.84 94 PRO A O 1
ATOM 769 N N . ASP A 1 95 ? -15.601 3.875 -69.379 1.00 41.84 95 ASP A N 1
ATOM 770 C CA . ASP A 1 95 ? -15.966 5.126 -70.039 1.00 41.84 95 ASP A CA 1
ATOM 771 C C . ASP A 1 95 ? 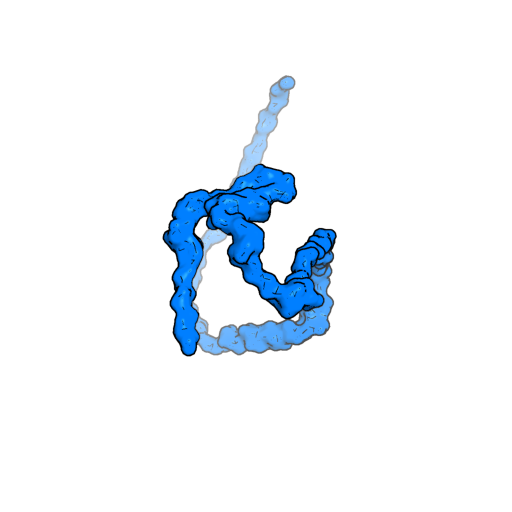-14.791 6.111 -70.091 1.00 41.84 95 ASP A C 1
ATOM 773 O O . ASP A 1 95 ? -13.972 6.241 -69.178 1.00 41.84 95 ASP A O 1
ATOM 777 N N . GLU A 1 96 ? -14.709 6.713 -71.264 1.00 42.81 96 GLU A N 1
ATOM 778 C CA . GLU A 1 96 ? -13.793 7.709 -71.795 1.00 42.81 96 GLU A CA 1
ATOM 779 C C . GLU A 1 96 ? -13.616 8.896 -70.820 1.00 42.81 96 GLU A C 1
ATOM 781 O O . GLU A 1 96 ? -14.491 9.217 -70.034 1.00 42.81 96 GLU A O 1
ATOM 786 N N . SER A 1 97 ? -12.570 9.714 -70.772 1.00 42.22 97 SER A N 1
ATOM 787 C CA . SER A 1 97 ? -11.516 10.114 -71.693 1.00 42.22 97 SER A CA 1
ATOM 788 C C . SER A 1 97 ? -10.539 10.958 -70.857 1.00 42.22 97 SER A C 1
ATOM 790 O O . SER A 1 97 ? -10.951 11.868 -70.139 1.00 42.22 97 SER A O 1
ATOM 792 N N . VAL A 1 98 ? -9.232 10.705 -70.948 1.00 42.19 98 VAL A N 1
ATOM 793 C CA . VAL A 1 98 ? -8.214 11.612 -70.385 1.00 42.19 98 VAL A CA 1
ATOM 794 C C . VAL A 1 98 ? -7.444 12.249 -71.543 1.00 42.19 98 VAL A C 1
ATOM 796 O O . VAL A 1 98 ? -6.777 11.527 -72.293 1.00 42.19 98 VAL A O 1
ATOM 799 N N . PRO A 1 99 ? -7.497 13.582 -71.733 1.00 39.25 99 PRO A N 1
ATOM 800 C CA . PRO A 1 99 ? -6.678 14.239 -72.738 1.00 39.25 99 PRO A CA 1
ATOM 801 C C . PRO A 1 99 ? -5.197 14.221 -72.334 1.00 39.25 99 PRO A C 1
ATOM 803 O O . PRO A 1 99 ? -4.810 14.516 -71.204 1.00 39.25 99 PRO A O 1
ATOM 806 N N . LYS A 1 100 ? -4.357 13.871 -73.314 1.00 40.19 100 LYS A N 1
ATOM 807 C CA . LYS A 1 100 ? -2.891 13.874 -73.253 1.00 40.19 100 LYS A CA 1
ATOM 808 C C . LYS A 1 100 ? -2.361 15.277 -72.926 1.00 40.19 100 LYS A C 1
ATOM 810 O O . LYS A 1 100 ? -2.568 16.204 -73.702 1.00 40.19 100 LYS A O 1
ATOM 815 N N . GLY A 1 101 ? -1.584 15.394 -71.848 1.00 36.66 101 GLY A N 1
ATOM 816 C CA . GLY A 1 101 ? -0.899 16.626 -71.441 1.00 36.66 101 GLY A CA 1
ATOM 817 C C . GLY A 1 101 ? 0.552 16.384 -71.014 1.00 36.66 101 GLY A C 1
ATOM 818 O O . GLY A 1 101 ? 0.837 16.234 -69.839 1.00 36.66 101 GLY A O 1
ATOM 819 N N . GLN A 1 102 ? 1.432 16.303 -72.015 1.00 42.53 102 GLN A N 1
ATOM 820 C CA . GLN A 1 102 ? 2.855 16.691 -72.058 1.00 42.53 102 GLN A CA 1
ATOM 821 C C . GLN A 1 102 ? 3.803 16.351 -70.885 1.00 42.53 102 GLN A C 1
ATOM 823 O O . GLN A 1 102 ? 3.810 16.962 -69.822 1.00 42.53 102 GLN A O 1
ATOM 828 N N . LYS A 1 103 ? 4.751 15.455 -71.195 1.00 45.47 103 LYS A N 1
ATOM 829 C CA . LYS A 1 103 ? 6.023 15.268 -70.487 1.00 45.47 103 LYS A CA 1
ATOM 830 C C . LYS A 1 103 ? 6.921 16.498 -70.679 1.00 45.47 103 LYS A C 1
ATOM 832 O O . LYS A 1 103 ? 7.143 16.891 -71.822 1.00 45.47 103 LYS A O 1
ATOM 837 N N . GLN A 1 104 ? 7.551 16.991 -69.614 1.00 39.53 104 GLN A N 1
ATOM 838 C CA . GLN A 1 104 ? 8.847 17.670 -69.713 1.00 39.53 104 GLN A CA 1
ATOM 839 C C . GLN A 1 104 ? 9.812 17.100 -68.669 1.00 39.53 104 GLN A C 1
ATOM 841 O O . GLN A 1 104 ? 9.509 17.019 -67.483 1.00 39.53 104 GLN A O 1
ATOM 846 N N . ALA A 1 105 ? 10.954 16.643 -69.177 1.00 44.19 105 ALA A N 1
ATOM 847 C CA . ALA A 1 105 ? 12.108 16.128 -68.451 1.00 44.19 105 ALA A CA 1
ATOM 848 C C . ALA A 1 105 ? 13.199 17.238 -68.377 1.00 44.19 105 ALA A C 1
ATOM 850 O O . ALA A 1 105 ? 13.019 18.303 -68.966 1.00 44.19 105 ALA A O 1
ATOM 851 N N . PRO A 1 106 ? 14.304 17.032 -67.637 1.00 44.03 106 PRO A N 1
ATOM 852 C CA . PRO A 1 106 ? 14.926 18.031 -66.761 1.00 44.03 106 PRO A CA 1
ATOM 853 C C . PRO A 1 106 ? 15.932 18.979 -67.430 1.00 44.03 106 PRO A C 1
ATOM 855 O O . PRO A 1 106 ? 16.684 18.583 -68.319 1.00 44.03 106 PRO A O 1
ATOM 858 N N . ALA A 1 107 ? 16.049 20.199 -66.892 1.00 45.28 107 ALA A N 1
ATOM 859 C CA . ALA A 1 107 ? 17.145 21.119 -67.189 1.00 45.28 107 ALA A CA 1
ATOM 860 C C . ALA A 1 107 ? 18.184 21.123 -66.050 1.00 45.28 107 ALA A C 1
ATOM 862 O O . ALA A 1 107 ? 17.894 21.492 -64.914 1.00 45.28 107 ALA A O 1
ATOM 863 N N . LYS A 1 108 ? 19.412 20.716 -66.383 1.00 50.22 108 LYS A N 1
ATOM 864 C CA . LYS A 1 108 ? 20.641 20.880 -65.592 1.00 50.22 108 LYS A CA 1
ATOM 865 C C . LYS A 1 108 ? 21.371 22.147 -66.059 1.00 50.22 108 LYS A C 1
ATOM 867 O O . LYS A 1 108 ? 21.421 22.386 -67.262 1.00 50.22 108 LYS A O 1
ATOM 872 N N . PRO A 1 109 ? 22.038 22.875 -65.155 1.00 46.41 109 PRO A N 1
ATOM 873 C CA . PRO A 1 109 ? 23.325 23.511 -65.483 1.00 46.41 109 PRO A CA 1
ATOM 874 C C . PRO A 1 109 ? 24.386 23.135 -64.413 1.00 46.41 109 PRO A C 1
ATOM 876 O O . PRO A 1 109 ? 24.082 23.102 -63.228 1.00 46.41 109 PRO A O 1
ATOM 879 N N . ALA A 1 110 ? 25.577 22.584 -64.716 1.00 39.88 110 ALA A N 1
ATOM 880 C CA . ALA A 1 110 ? 26.798 23.251 -65.220 1.00 39.88 110 ALA A CA 1
ATOM 881 C C . ALA A 1 110 ? 27.033 24.597 -64.497 1.00 39.88 110 ALA A C 1
ATOM 883 O O . ALA A 1 110 ? 26.246 25.506 -64.686 1.00 39.88 110 ALA A O 1
ATOM 884 N N . GLY A 1 111 ? 28.009 24.847 -63.621 1.00 37.03 111 GLY A N 1
ATOM 885 C CA . GLY A 1 111 ? 29.349 24.313 -63.384 1.00 37.03 111 GLY A CA 1
ATOM 886 C C . GLY A 1 111 ? 30.312 25.515 -63.340 1.00 37.03 111 GLY A C 1
ATOM 887 O O . GLY A 1 111 ? 30.447 26.169 -64.362 1.00 37.03 111 GLY A O 1
ATOM 888 N N . ALA A 1 112 ? 30.934 25.827 -62.192 1.00 46.25 112 ALA A N 1
ATOM 889 C CA . ALA A 1 112 ? 32.135 26.685 -62.025 1.00 46.25 112 ALA A CA 1
ATOM 890 C C . ALA A 1 112 ? 32.510 26.719 -60.522 1.00 46.25 112 ALA A C 1
ATOM 892 O O . ALA A 1 112 ? 31.687 27.095 -59.698 1.00 46.25 112 ALA A O 1
ATOM 893 N N . GLN A 1 113 ? 33.604 26.092 -60.071 1.00 48.06 113 GLN A N 1
ATOM 894 C CA . GLN A 1 113 ? 34.957 26.666 -59.920 1.00 48.06 113 GLN A CA 1
ATOM 895 C C . GLN A 1 113 ? 35.010 27.975 -59.101 1.00 48.06 113 GLN A C 1
ATOM 897 O O . GLN A 1 113 ? 34.705 29.030 -59.643 1.00 48.06 113 GLN A O 1
ATOM 902 N N . ASN A 1 114 ? 35.520 27.958 -57.858 1.00 41.84 114 ASN A N 1
ATOM 903 C CA . ASN A 1 114 ? 36.923 28.311 -57.573 1.00 41.84 114 ASN A CA 1
ATOM 904 C C . ASN A 1 114 ? 37.310 28.305 -56.079 1.00 41.84 114 ASN A C 1
ATOM 906 O O . ASN A 1 114 ? 36.479 28.329 -55.181 1.00 41.84 114 ASN A O 1
ATOM 910 N N . ALA A 1 115 ? 38.630 28.249 -55.902 1.00 44.38 115 ALA A N 1
ATOM 911 C CA . ALA A 1 115 ? 39.458 28.069 -54.715 1.00 44.38 115 ALA A CA 1
ATOM 912 C C . ALA A 1 115 ? 39.556 29.257 -53.725 1.00 44.38 115 ALA A C 1
ATOM 914 O O . ALA A 1 115 ? 39.180 30.380 -54.057 1.00 44.38 115 ALA A O 1
ATOM 915 N N . LYS A 1 116 ? 40.301 28.985 -52.628 1.00 47.62 116 LYS A N 1
ATOM 916 C CA . LYS A 1 116 ? 40.978 29.885 -51.652 1.00 47.62 116 LYS A CA 1
ATOM 917 C C . LYS A 1 116 ? 40.110 30.224 -50.427 1.00 47.62 116 LYS A C 1
ATOM 919 O O . LYS A 1 116 ? 38.979 30.640 -50.598 1.00 47.62 116 LYS A O 1
ATOM 924 N N . LYS A 1 117 ? 40.563 30.115 -49.176 1.00 42.56 117 LYS A N 1
ATOM 925 C CA . LYS A 1 117 ? 41.881 29.906 -48.559 1.00 42.56 117 LYS A CA 1
ATOM 926 C C . LYS A 1 117 ? 41.640 29.406 -47.132 1.00 42.56 117 LYS A C 1
ATOM 928 O O . LYS A 1 117 ? 40.598 29.810 -46.574 1.00 42.56 117 LYS A O 1
#

Organism: NCBI:txid69355

InterPro domains:
  IPR005027 Glycosyl transferase, family 43 [PF03360] (11-57)
  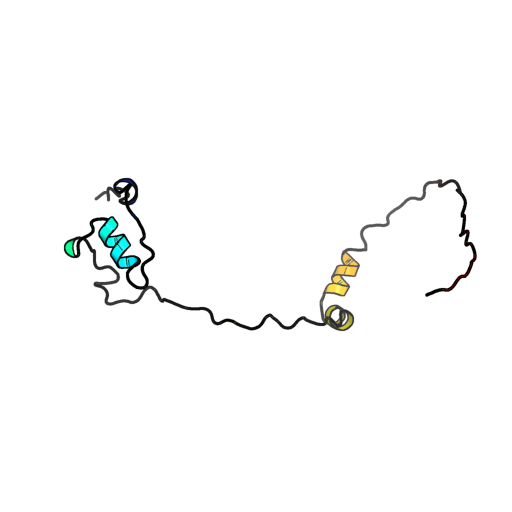IPR029044 Nucleotide-diphospho-sugar transferases [G3DSA:3.90.550.10] (4-77)
  IPR029044 Nucleotide-diphospho-sugar transferases [SSF53448] (16-59)

pLDDT: mean 71.41, std 19.78, range [36.66, 97.19]

Solvent-accessible surface area (backbone atoms only — not comparable to full-atom values): 8534 Å² total; per-residue (Å²): 134,84,81,82,80,71,66,64,75,77,76,47,88,71,58,46,76,47,98,42,94,96,39,33,68,60,38,30,42,53,46,64,72,59,52,83,87,74,61,79,75,53,53,76,74,64,72,53,86,90,79,78,96,80,78,87,78,90,69,79,78,78,78,79,78,80,69,57,54,69,60,59,39,70,76,45,68,54,62,63,50,51,57,66,70,68,68,77,83,81,83,82,82,93,78,89,83,81,84,90,79,81,91,83,83,87,89,84,78,88,87,83,91,86,86,88,133

Mean predicted aligned error: 19.6 Å

Sequence (117 aa):
MLRNETSLNTQQQNATMPYVPGYEEDGLLQSLNITYQDIEPLADDCTKIYVWHTRTEKVPPAPRIHTDYENLLRNSNLPFLETQLFLEDLEAPPDESVPKGQKQAPAKPAGAQNAKK

Secondary structure (DSSP, 8-state):
-------HHHH-TT------TTTHHHHHHHHTT--GGG----HHHHTS----------PPPPPP----HHHHHHTSSHHHHHHHHSSSS---------------PPPP---------